Protein AF-A0ABD0RUU6-F1 (afdb_monomer_lite)

Secondary structure (DSSP, 8-state):
-PPPEEEE-TT------TTS-----EEEE---SSEEEEEEE--TTSPPEEEEEEEEE---SS--------

Radius of gyration: 15.08 Å; chains: 1; bounding box: 42×23×35 Å

Foldseek 3Di:
DDDKDKAWDPPADPDDDPPDDGDTDMDIDDPDQWDKDWDWDDDVPDDTHTDDMDTPHHPDPDDDPDPPPD

pLDDT: mean 80.49, std 15.05, range [43.34, 96.62]

Structure (mmCIF, N/CA/C/O backbone):
data_AF-A0ABD0RUU6-F1
#
_entry.id   AF-A0ABD0RUU6-F1
#
loop_
_atom_site.group_PDB
_atom_site.id
_atom_site.type_symbol
_atom_site.label_atom_id
_atom_site.label_alt_id
_atom_site.label_comp_id
_atom_site.label_asym_id
_atom_site.label_entity_id
_atom_site.label_seq_id
_atom_site.pdbx_PDB_ins_code
_atom_site.Cartn_x
_atom_site.Cartn_y
_atom_site.Cartn_z
_atom_site.occupancy
_atom_site.B_iso_or_equiv
_atom_site.auth_seq_id
_atom_site.auth_comp_id
_atom_site.auth_asym_id
_atom_site.auth_atom_id
_atom_site.pdbx_PDB_model_num
ATOM 1 N N . MET A 1 1 ? 9.517 -15.535 -17.525 1.00 53.59 1 MET A N 1
ATOM 2 C CA . MET A 1 1 ? 9.050 -14.246 -16.972 1.00 53.59 1 MET A CA 1
ATOM 3 C C . MET A 1 1 ? 8.450 -14.541 -15.613 1.00 53.59 1 MET A C 1
ATOM 5 O O . MET A 1 1 ? 7.519 -15.335 -15.563 1.00 53.59 1 MET A O 1
ATOM 9 N N . ALA A 1 2 ? 9.040 -14.031 -14.532 1.00 70.12 2 ALA A N 1
ATOM 10 C CA . ALA A 1 2 ? 8.432 -14.147 -13.208 1.00 70.12 2 ALA A CA 1
ATOM 11 C C . ALA A 1 2 ? 7.180 -13.259 -13.162 1.00 70.12 2 ALA A C 1
ATOM 13 O O . ALA A 1 2 ? 7.174 -12.191 -13.772 1.00 70.12 2 ALA A O 1
ATOM 14 N N . ALA A 1 3 ? 6.118 -13.728 -12.511 1.00 81.81 3 ALA A N 1
ATOM 15 C CA . ALA A 1 3 ? 4.931 -12.918 -12.275 1.00 81.81 3 ALA A CA 1
ATOM 16 C C . ALA A 1 3 ? 5.208 -11.925 -11.142 1.00 81.81 3 ALA A C 1
ATOM 18 O O . ALA A 1 3 ? 5.884 -12.279 -10.175 1.00 81.81 3 ALA A O 1
ATOM 19 N N . ASP A 1 4 ? 4.656 -10.719 -11.249 1.00 87.94 4 ASP A N 1
ATOM 20 C CA . ASP A 1 4 ? 4.721 -9.743 -10.167 1.00 87.94 4 ASP A CA 1
ATOM 21 C C . ASP A 1 4 ? 3.943 -10.258 -8.951 1.00 87.94 4 ASP A C 1
ATOM 23 O O . ASP A 1 4 ? 2.847 -10.813 -9.075 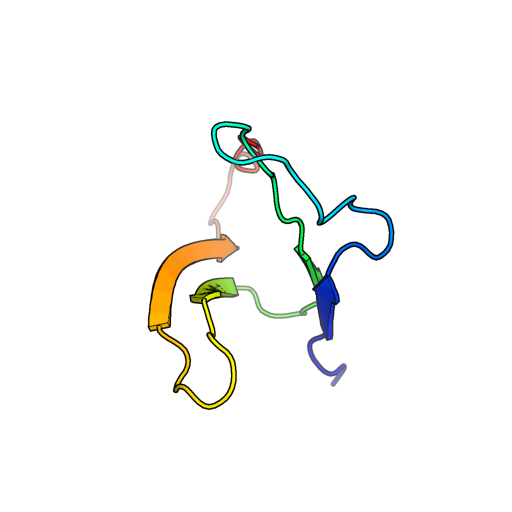1.00 87.94 4 ASP A O 1
ATOM 27 N N . GLN A 1 5 ? 4.507 -10.071 -7.763 1.00 90.81 5 GLN A N 1
ATOM 28 C CA . GLN A 1 5 ? 3.879 -10.453 -6.504 1.00 90.81 5 GLN A CA 1
ATOM 29 C C . GLN A 1 5 ? 3.629 -9.206 -5.668 1.00 90.81 5 GLN A C 1
ATOM 31 O O . GLN A 1 5 ? 4.496 -8.349 -5.550 1.00 90.81 5 GLN A O 1
ATOM 36 N N . ILE A 1 6 ? 2.449 -9.102 -5.062 1.00 89.56 6 ILE A N 1
ATOM 37 C CA . ILE A 1 6 ? 2.133 -8.059 -4.086 1.00 89.56 6 ILE A CA 1
ATOM 38 C C . ILE A 1 6 ? 1.340 -8.678 -2.942 1.00 89.56 6 ILE A C 1
ATOM 40 O O . ILE A 1 6 ? 0.417 -9.461 -3.168 1.00 89.56 6 ILE A O 1
ATOM 44 N N . GLY A 1 7 ? 1.720 -8.368 -1.707 1.00 88.50 7 GLY A N 1
ATOM 45 C CA . GLY A 1 7 ? 1.098 -8.973 -0.541 1.00 88.50 7 GLY A CA 1
ATOM 46 C C . GLY A 1 7 ? 1.257 -8.146 0.732 1.00 88.50 7 GLY A C 1
ATOM 47 O O . GLY A 1 7 ? 2.279 -7.482 0.922 1.00 88.50 7 GLY A O 1
ATOM 48 N N . PRO A 1 8 ? 0.258 -8.192 1.628 1.00 87.00 8 PRO A N 1
ATOM 49 C CA . PRO A 1 8 ? 0.339 -7.515 2.910 1.00 87.00 8 PRO A CA 1
ATOM 50 C C . PRO A 1 8 ? 1.401 -8.164 3.799 1.00 87.00 8 PRO A C 1
ATOM 52 O O . PRO A 1 8 ? 1.652 -9.373 3.726 1.00 87.00 8 PRO A O 1
ATOM 55 N N . ASN A 1 9 ? 1.975 -7.374 4.701 1.00 82.19 9 ASN A N 1
ATOM 56 C CA . ASN A 1 9 ? 2.771 -7.928 5.783 1.00 82.19 9 ASN A CA 1
ATOM 57 C C . ASN A 1 9 ? 1.850 -8.694 6.744 1.00 82.19 9 ASN A C 1
AT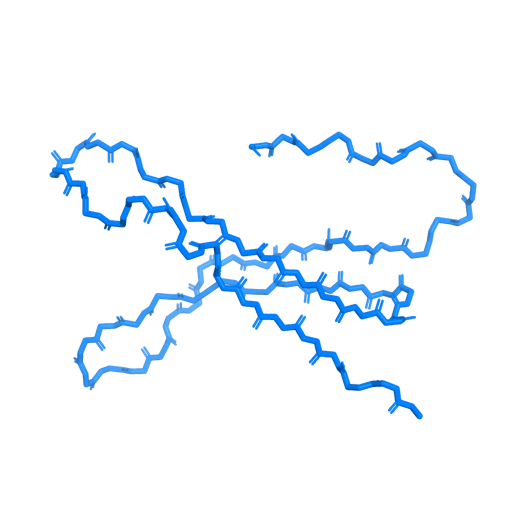OM 59 O O . ASN A 1 9 ? 1.013 -8.107 7.429 1.00 82.19 9 ASN A O 1
ATOM 63 N N . LYS A 1 10 ? 2.017 -10.017 6.793 1.00 68.88 10 LYS A N 1
ATOM 64 C CA . LYS A 1 10 ? 1.141 -10.938 7.534 1.00 68.88 10 LYS A CA 1
ATOM 65 C C . LYS A 1 10 ? 1.218 -10.781 9.058 1.00 68.88 10 LYS A C 1
ATOM 67 O O . LYS A 1 10 ? 0.399 -11.365 9.757 1.00 68.88 10 LYS A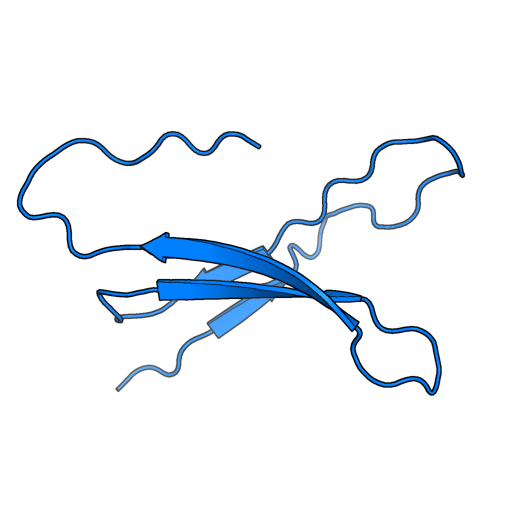 O 1
ATOM 72 N N . TYR A 1 11 ? 2.185 -10.012 9.557 1.00 66.19 11 TYR A N 1
ATOM 73 C CA . TYR A 1 11 ? 2.415 -9.790 10.986 1.00 66.19 11 TYR A CA 1
ATOM 74 C C . TYR A 1 11 ? 1.955 -8.411 11.473 1.00 66.19 11 TYR A C 1
ATOM 76 O O . TYR A 1 11 ? 2.113 -8.100 12.652 1.00 66.19 11 TYR A O 1
ATOM 84 N N . ALA A 1 12 ? 1.401 -7.570 10.596 1.00 67.44 12 ALA A N 1
ATOM 85 C CA . ALA A 1 12 ? 0.865 -6.281 11.012 1.00 67.44 12 ALA A CA 1
ATOM 86 C C . ALA A 1 12 ? -0.415 -6.487 11.839 1.00 67.44 12 ALA A C 1
ATOM 88 O O . ALA A 1 12 ? -1.351 -7.150 11.390 1.00 67.44 12 ALA A O 1
ATOM 89 N N . ASN A 1 13 ? -0.470 -5.904 13.041 1.00 73.94 13 ASN A N 1
ATOM 90 C CA . ASN A 1 13 ? -1.727 -5.793 13.771 1.00 73.94 13 ASN A CA 1
ATOM 91 C C . ASN A 1 13 ? -2.621 -4.806 13.012 1.00 73.94 13 ASN A C 1
ATOM 93 O O . ASN A 1 13 ? -2.281 -3.633 12.897 1.00 73.94 13 ASN A O 1
ATOM 97 N N . ILE A 1 14 ? -3.719 -5.304 12.446 1.00 79.81 14 ILE A N 1
ATOM 98 C CA . ILE A 1 14 ? -4.663 -4.522 11.633 1.00 79.81 14 ILE A CA 1
ATOM 99 C C . ILE A 1 14 ? -5.901 -4.078 12.420 1.00 79.81 14 ILE A C 1
ATOM 101 O O . ILE A 1 14 ? -6.804 -3.469 11.850 1.00 79.81 14 ILE A O 1
ATOM 105 N N . ILE A 1 15 ? -5.957 -4.393 13.716 1.00 85.06 15 ILE A N 1
ATOM 106 C CA . ILE A 1 15 ? -7.035 -3.982 14.611 1.00 85.06 15 ILE A CA 1
ATOM 107 C C . ILE A 1 15 ? -6.494 -2.848 15.480 1.00 85.06 15 ILE A C 1
ATOM 109 O O . ILE A 1 15 ? -5.585 -3.059 16.280 1.00 85.06 15 ILE A O 1
ATOM 113 N N . SER A 1 16 ? -7.062 -1.656 15.321 1.00 85.25 16 SER A N 1
ATOM 114 C CA . SER A 1 16 ? -6.757 -0.484 16.149 1.00 85.25 16 SER A CA 1
ATOM 115 C C . SER A 1 16 ? -8.040 0.081 16.741 1.00 85.25 16 SER A C 1
ATOM 117 O O . SER A 1 16 ? -9.133 -0.182 16.229 1.00 85.25 16 SER A O 1
ATOM 119 N N . THR A 1 1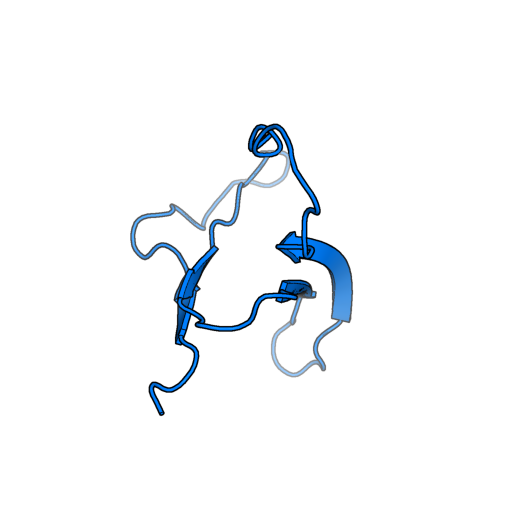7 ? -7.911 0.862 17.807 1.00 91.31 17 THR A N 1
ATOM 120 C CA . THR A 1 17 ? -9.041 1.608 18.362 1.00 91.31 17 THR A CA 1
ATOM 121 C C . THR A 1 17 ? -9.287 2.901 17.583 1.00 91.31 17 THR A C 1
ATOM 123 O O . THR A 1 17 ? -8.409 3.425 16.895 1.00 91.31 17 THR A O 1
ATOM 126 N N . GLU A 1 18 ? -10.521 3.403 17.633 1.00 88.44 18 GLU A N 1
ATOM 127 C CA . GLU A 1 18 ? -10.871 4.661 16.976 1.00 88.44 18 GLU A CA 1
ATOM 128 C C . GLU A 1 18 ? -10.040 5.816 17.558 1.00 88.44 18 GLU 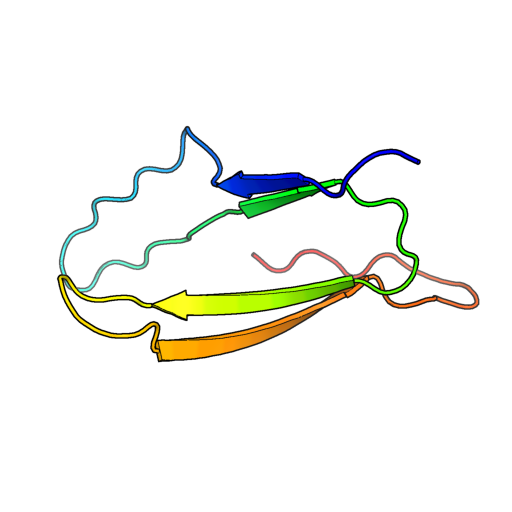A C 1
ATOM 130 O O . GLU A 1 18 ? -9.986 6.004 18.771 1.00 88.44 18 GLU A O 1
ATOM 135 N N . GLY A 1 19 ? -9.385 6.585 16.686 1.00 88.62 19 GLY A N 1
ATOM 136 C CA . GLY A 1 19 ? -8.487 7.677 17.077 1.00 88.62 19 GLY A CA 1
ATOM 137 C C . GLY A 1 19 ? -7.004 7.300 17.123 1.00 88.62 19 GLY A C 1
ATOM 138 O O . GLY A 1 19 ? -6.162 8.196 17.134 1.00 88.62 19 GLY A O 1
ATOM 139 N N . GLU A 1 20 ? -6.661 6.011 17.072 1.00 89.25 20 GLU A N 1
ATOM 140 C CA . GLU A 1 20 ? -5.275 5.565 16.908 1.00 89.25 20 GLU A CA 1
ATOM 141 C C . GLU A 1 20 ? -4.835 5.576 15.439 1.00 89.25 20 GLU A C 1
ATOM 143 O O . GLU A 1 20 ? -5.622 5.366 14.511 1.00 89.25 20 GLU A O 1
ATOM 148 N N . SER A 1 21 ? -3.540 5.808 15.219 1.00 85.25 21 SER A N 1
ATOM 149 C CA . SER A 1 21 ? -2.928 5.682 13.901 1.00 85.25 21 SER A CA 1
ATOM 150 C C . SER A 1 21 ? -2.528 4.231 13.629 1.00 85.25 21 SER A C 1
ATOM 152 O O . SER A 1 21 ? -1.776 3.618 14.383 1.00 85.25 21 SER A O 1
ATOM 154 N N . LEU A 1 22 ? -2.991 3.699 12.497 1.00 86.81 22 LEU A N 1
ATOM 155 C CA . LEU A 1 22 ? -2.644 2.363 12.021 1.00 86.81 22 LEU A CA 1
ATOM 156 C C . LEU A 1 22 ? -1.817 2.458 10.737 1.00 86.81 22 LEU A C 1
ATOM 158 O O . LEU A 1 22 ? -2.231 3.097 9.767 1.00 86.81 22 LEU A O 1
ATOM 162 N N . THR A 1 23 ? -0.683 1.762 10.704 1.00 85.62 23 THR A N 1
ATOM 163 C CA . THR A 1 23 ? 0.165 1.675 9.510 1.00 85.62 23 THR A CA 1
ATOM 164 C C . THR A 1 23 ? -0.043 0.338 8.808 1.00 85.62 23 THR A C 1
ATOM 166 O O . THR A 1 23 ? 0.355 -0.714 9.306 1.00 85.62 23 THR A O 1
ATOM 169 N N . LEU A 1 24 ? -0.631 0.378 7.610 1.00 85.69 24 LEU A N 1
ATOM 170 C CA . LEU A 1 24 ? -0.727 -0.785 6.729 1.00 85.69 24 LEU A CA 1
ATOM 171 C C . LEU A 1 24 ? 0.558 -0.915 5.908 1.00 85.69 24 LEU A C 1
ATOM 173 O O . LEU A 1 24 ? 0.973 0.032 5.241 1.00 85.69 24 LEU A O 1
ATOM 177 N N . SER A 1 25 ? 1.169 -2.098 5.926 1.00 85.56 25 SER A N 1
ATOM 178 C CA . SER A 1 25 ? 2.379 -2.391 5.153 1.00 85.56 25 SER A CA 1
ATOM 179 C C . SER A 1 25 ? 2.125 -3.484 4.118 1.00 85.56 25 SER A C 1
ATOM 181 O O . SER A 1 25 ? 1.458 -4.487 4.377 1.00 85.56 25 SER A O 1
ATOM 183 N N . CYS A 1 26 ? 2.651 -3.260 2.916 1.00 85.88 26 CYS A N 1
ATOM 184 C CA . CYS A 1 26 ? 2.536 -4.154 1.774 1.00 85.88 26 CYS A CA 1
ATOM 185 C C . CYS A 1 26 ? 3.895 -4.236 1.079 1.00 85.88 26 CYS A C 1
ATOM 187 O O . CYS A 1 26 ? 4.551 -3.211 0.877 1.00 85.88 26 CYS A O 1
ATOM 189 N N . SER A 1 27 ? 4.312 -5.447 0.729 1.00 88.50 27 SER A N 1
ATOM 190 C CA . SER A 1 27 ? 5.547 -5.715 -0.001 1.00 88.50 27 SER A CA 1
ATOM 191 C C . SER A 1 27 ? 5.209 -6.182 -1.406 1.00 88.50 27 SER A C 1
ATOM 193 O O . SER A 1 27 ? 4.201 -6.856 -1.622 1.00 88.50 27 SER A O 1
ATOM 195 N N . TYR A 1 28 ? 6.058 -5.823 -2.362 1.00 88.81 28 TYR A N 1
ATOM 196 C CA . TYR A 1 28 ? 5.908 -6.230 -3.748 1.00 88.81 28 TYR A CA 1
ATOM 197 C C . TYR A 1 28 ? 7.249 -6.713 -4.306 1.00 88.81 28 TYR A C 1
ATOM 199 O O . TYR A 1 28 ? 8.303 -6.197 -3.931 1.00 88.81 28 TYR A O 1
ATOM 207 N N . ASP A 1 29 ? 7.191 -7.683 -5.209 1.00 90.12 29 ASP A N 1
ATOM 208 C CA . ASP A 1 29 ? 8.315 -8.187 -5.989 1.00 90.12 29 ASP A CA 1
ATOM 209 C C . ASP A 1 29 ? 7.965 -8.047 -7.473 1.00 90.12 29 ASP A C 1
ATOM 211 O O . ASP A 1 29 ? 6.908 -8.491 -7.921 1.00 90.12 29 ASP A O 1
ATOM 215 N N . THR A 1 30 ? 8.815 -7.341 -8.214 1.00 87.75 30 THR A N 1
ATOM 216 C CA . THR A 1 30 ? 8.631 -7.093 -9.644 1.00 87.75 30 THR A CA 1
ATOM 217 C C . THR A 1 30 ? 9.962 -6.784 -10.310 1.00 87.75 30 THR A C 1
ATOM 219 O O . THR A 1 30 ? 10.821 -6.067 -9.768 1.00 87.75 30 THR A O 1
ATOM 222 N N . THR A 1 31 ? 10.099 -7.258 -11.546 1.00 87.00 31 THR A N 1
ATOM 223 C CA . THR A 1 31 ? 11.218 -6.923 -12.430 1.00 87.00 31 THR A CA 1
ATOM 224 C C . THR A 1 31 ? 11.031 -5.583 -13.145 1.00 87.00 31 THR A C 1
ATOM 226 O O . THR A 1 31 ? 11.931 -5.157 -13.864 1.00 87.00 31 THR A O 1
ATOM 229 N N . SER A 1 32 ? 9.884 -4.907 -12.985 1.00 85.25 32 SER A N 1
ATOM 230 C CA . SER A 1 32 ? 9.621 -3.633 -13.659 1.00 85.25 32 SER A CA 1
ATOM 231 C C . SER A 1 32 ? 10.528 -2.513 -13.143 1.00 85.25 32 SER A C 1
ATOM 233 O O . SER A 1 32 ? 10.724 -2.336 -11.937 1.00 85.25 32 SER A O 1
ATOM 235 N N . SER A 1 33 ? 11.053 -1.708 -14.067 1.00 84.31 33 SER A N 1
ATOM 236 C CA . SER A 1 33 ? 11.821 -0.491 -13.763 1.00 84.31 33 SER A CA 1
ATOM 237 C C . SER A 1 33 ? 10.934 0.671 -13.312 1.00 84.31 33 SER A C 1
ATOM 239 O O . SER A 1 33 ? 11.412 1.587 -12.644 1.00 84.31 33 SER A O 1
ATOM 241 N N . TYR A 1 34 ? 9.649 0.630 -13.667 1.00 85.88 34 TYR A N 1
ATOM 242 C CA . TYR A 1 34 ? 8.657 1.633 -13.303 1.00 85.88 34 TYR A CA 1
ATOM 243 C C . TYR A 1 34 ? 7.553 0.949 -12.515 1.00 85.88 34 TYR A C 1
ATOM 245 O O . TYR A 1 34 ? 6.796 0.142 -13.054 1.00 85.88 34 TYR A O 1
ATOM 253 N N . VAL A 1 35 ? 7.496 1.248 -11.223 1.00 89.00 35 VAL A N 1
ATOM 254 C CA . VAL A 1 35 ? 6.527 0.662 -10.308 1.00 89.00 35 VAL A CA 1
ATOM 255 C C . VAL A 1 35 ? 5.708 1.766 -9.696 1.00 89.00 35 VAL A C 1
ATOM 257 O O . VAL A 1 35 ? 6.228 2.712 -9.099 1.00 89.00 35 VAL A O 1
ATOM 260 N N . GLU A 1 36 ? 4.408 1.586 -9.801 1.00 89.19 36 GLU A N 1
ATOM 261 C CA . GLU A 1 36 ? 3.430 2.445 -9.192 1.00 89.19 36 GLU A CA 1
ATOM 262 C C . GLU A 1 36 ? 2.427 1.611 -8.413 1.00 89.19 36 GLU A C 1
ATOM 264 O O . GLU A 1 36 ? 1.947 0.583 -8.882 1.00 89.19 36 GLU A O 1
ATOM 269 N N . LEU A 1 37 ? 2.124 2.072 -7.207 1.00 90.62 37 LEU A N 1
ATOM 270 C CA . LEU A 1 37 ? 1.240 1.397 -6.278 1.00 90.62 37 LEU A CA 1
ATOM 271 C C . LEU A 1 37 ? 0.074 2.313 -5.945 1.00 90.62 37 LEU A C 1
ATOM 273 O O . LEU A 1 37 ? 0.269 3.486 -5.626 1.00 90.62 37 LEU A O 1
ATOM 277 N N . SER A 1 38 ? -1.133 1.759 -5.977 1.00 91.75 38 SER A N 1
ATOM 278 C CA . SER A 1 38 ? -2.353 2.460 -5.586 1.00 91.75 38 SER A CA 1
ATOM 279 C C . SER A 1 38 ? -3.008 1.745 -4.411 1.00 91.75 38 SER A C 1
ATOM 281 O O . SER A 1 38 ? -3.124 0.522 -4.401 1.00 91.75 38 SER A O 1
ATOM 283 N N . TRP A 1 39 ? -3.425 2.518 -3.417 1.00 91.19 39 TRP A N 1
ATOM 284 C CA . TRP A 1 39 ? -4.141 2.053 -2.240 1.00 91.19 39 TRP A CA 1
ATOM 285 C C . TRP A 1 39 ? -5.627 2.331 -2.391 1.00 91.19 39 TRP A C 1
ATOM 287 O O . TRP A 1 39 ? -6.033 3.422 -2.804 1.00 91.19 39 TRP A O 1
ATOM 297 N N . TYR A 1 40 ? -6.425 1.350 -1.989 1.00 92.81 40 TYR A N 1
ATOM 298 C CA . TYR A 1 40 ? -7.877 1.411 -2.009 1.00 92.81 40 TYR A CA 1
ATOM 299 C C . TYR A 1 40 ? -8.426 0.983 -0.649 1.00 92.81 40 TYR A C 1
ATOM 301 O O . TYR A 1 40 ? -7.844 0.136 0.028 1.00 92.81 40 TYR A O 1
ATOM 309 N N . ARG A 1 41 ? -9.570 1.547 -0.263 1.00 91.62 41 ARG A N 1
ATOM 310 C CA . ARG A 1 41 ? -10.371 1.098 0.878 1.00 91.62 41 ARG A CA 1
ATOM 311 C C . ARG A 1 41 ? -11.657 0.481 0.366 1.00 91.62 41 ARG A C 1
ATOM 313 O O . ARG A 1 41 ? -12.364 1.111 -0.412 1.00 91.62 41 ARG A O 1
ATOM 320 N N . GLN A 1 42 ? -12.008 -0.698 0.860 1.00 91.69 42 GLN A N 1
ATOM 321 C CA . GLN A 1 42 ? -13.259 -1.357 0.507 1.00 91.69 42 GLN A CA 1
ATOM 322 C C . GLN A 1 42 ? -14.083 -1.638 1.762 1.00 91.69 42 GLN A C 1
ATOM 324 O O . GLN A 1 42 ? -13.593 -2.235 2.716 1.00 91.69 42 GLN A O 1
ATOM 329 N N . TYR A 1 43 ? -15.340 -1.200 1.751 1.00 92.12 43 TYR A N 1
ATOM 330 C CA . TYR A 1 43 ? -16.327 -1.608 2.749 1.00 92.12 43 TYR A CA 1
ATOM 331 C C . TYR A 1 43 ? -17.026 -2.887 2.291 1.00 92.12 43 TYR A C 1
ATOM 333 O O . TYR A 1 43 ? -17.106 -3.151 1.090 1.00 92.12 43 TYR A O 1
ATOM 341 N N . LEU A 1 44 ? -17.569 -3.657 3.237 1.00 94.31 44 LEU A N 1
ATOM 342 C CA . LEU A 1 44 ? -18.325 -4.868 2.921 1.00 94.31 44 LEU A CA 1
ATOM 343 C C . LEU A 1 44 ? -19.415 -4.559 1.878 1.00 94.31 44 LEU A C 1
ATOM 345 O O . LEU A 1 44 ? -20.191 -3.619 2.048 1.00 94.31 44 LEU A O 1
ATOM 349 N N . ASN A 1 45 ? -19.445 -5.343 0.797 1.00 93.75 45 ASN A N 1
ATOM 350 C CA . ASN A 1 45 ? -20.381 -5.209 -0.328 1.00 93.75 45 ASN A CA 1
ATOM 351 C C . ASN A 1 45 ? -20.336 -3.866 -1.080 1.00 93.75 45 ASN A C 1
ATOM 353 O O . ASN A 1 45 ? -21.284 -3.531 -1.788 1.00 93.75 45 ASN A O 1
ATOM 357 N N . LYS A 1 46 ? -19.259 -3.086 -0.946 1.00 95.44 46 LYS A N 1
ATOM 358 C CA . LYS A 1 46 ? -19.045 -1.870 -1.739 1.00 95.44 46 LYS A CA 1
ATOM 359 C C . LYS A 1 46 ? -17.883 -2.042 -2.702 1.00 95.44 46 LYS A C 1
ATOM 361 O O . LYS A 1 46 ? -17.024 -2.905 -2.524 1.00 95.44 46 LYS A O 1
ATOM 366 N N . GLU A 1 47 ? -17.858 -1.196 -3.720 1.00 94.44 47 GLU A N 1
ATOM 367 C CA . GLU A 1 47 ? -16.718 -1.087 -4.621 1.00 94.44 47 GLU A CA 1
ATOM 368 C C . GLU A 1 47 ? -15.481 -0.504 -3.906 1.00 94.44 47 GLU A C 1
ATOM 370 O O . GLU A 1 47 ? -15.620 0.232 -2.917 1.00 94.44 47 GLU A O 1
ATOM 375 N N . PRO A 1 48 ? -14.264 -0.828 -4.375 1.00 95.38 48 PRO A N 1
ATOM 376 C CA . PRO A 1 48 ? -13.041 -0.215 -3.875 1.00 95.38 48 PRO A CA 1
ATOM 377 C C . PRO A 1 48 ? -13.045 1.304 -4.079 1.00 95.38 48 PRO A C 1
ATOM 379 O O . PRO A 1 48 ? -13.206 1.805 -5.187 1.00 95.38 48 PRO A O 1
ATOM 382 N N . GLN A 1 49 ? -12.802 2.045 -3.004 1.00 96.62 49 GLN A N 1
ATOM 383 C CA . GLN A 1 49 ? -12.641 3.495 -3.026 1.00 96.62 49 GLN A CA 1
ATOM 384 C C . GLN A 1 49 ? -11.157 3.827 -3.103 1.00 96.62 49 GLN A C 1
ATOM 386 O O . GLN A 1 49 ? -10.376 3.392 -2.255 1.00 96.62 49 GLN A O 1
ATOM 391 N N . TYR A 1 50 ? -10.763 4.601 -4.109 1.00 94.38 50 TYR A N 1
ATOM 392 C CA . TYR A 1 50 ? -9.389 5.068 -4.251 1.00 94.38 50 TYR A CA 1
ATOM 393 C C . TYR A 1 50 ? -8.977 5.949 -3.064 1.00 94.38 50 TYR A C 1
ATOM 395 O O . TYR A 1 50 ? -9.724 6.837 -2.656 1.00 94.38 50 TYR A O 1
ATOM 403 N N . LEU A 1 51 ? -7.779 5.705 -2.528 1.00 92.62 51 LEU A N 1
ATOM 404 C CA . LEU A 1 51 ? -7.185 6.518 -1.467 1.00 92.62 51 LEU A CA 1
ATOM 405 C C . LEU A 1 51 ? -6.006 7.336 -1.991 1.00 92.62 51 LEU A C 1
ATOM 407 O O . LEU A 1 51 ? -6.001 8.560 -1.891 1.00 92.62 51 LEU A O 1
ATOM 411 N N . ILE A 1 52 ? -4.977 6.655 -2.503 1.00 93.12 52 ILE A N 1
ATOM 412 C CA . ILE A 1 52 ? -3.700 7.283 -2.856 1.00 93.12 52 ILE A CA 1
ATOM 413 C C . ILE A 1 52 ? -2.910 6.438 -3.858 1.00 93.12 52 ILE A C 1
ATOM 415 O O . ILE A 1 52 ? -2.936 5.214 -3.803 1.00 93.12 52 ILE A O 1
ATOM 419 N N . ARG A 1 53 ? -2.147 7.104 -4.727 1.00 90.50 53 ARG A N 1
ATOM 420 C CA . ARG A 1 53 ? -1.207 6.534 -5.702 1.00 90.50 53 ARG A CA 1
ATOM 421 C C . ARG A 1 53 ? 0.203 7.003 -5.363 1.00 90.50 53 ARG A C 1
ATOM 423 O O . ARG A 1 53 ? 0.398 8.164 -5.004 1.00 90.50 53 ARG A O 1
ATOM 430 N N . LYS A 1 54 ? 1.181 6.104 -5.442 1.00 88.69 54 LYS A N 1
ATOM 431 C CA . LYS A 1 54 ? 2.591 6.371 -5.140 1.00 88.69 54 LYS A CA 1
ATOM 432 C C . LYS A 1 54 ? 3.497 5.716 -6.175 1.00 88.69 54 LYS A C 1
ATOM 434 O O . LYS A 1 54 ? 3.362 4.529 -6.461 1.00 88.69 54 LYS A O 1
ATOM 439 N N . TYR A 1 55 ? 4.480 6.469 -6.656 1.00 88.56 55 TYR A N 1
ATOM 440 C CA . TYR A 1 55 ? 5.579 5.924 -7.447 1.00 88.56 55 TYR A CA 1
ATOM 441 C C . TYR A 1 55 ? 6.571 5.237 -6.507 1.00 88.56 55 TYR A C 1
ATOM 443 O O . TYR A 1 55 ? 7.226 5.893 -5.701 1.00 88.56 55 TYR A O 1
ATOM 451 N N . ALA A 1 56 ? 6.643 3.911 -6.585 1.00 86.19 56 ALA A N 1
ATOM 452 C CA . ALA A 1 56 ? 7.491 3.091 -5.724 1.00 86.19 56 ALA A CA 1
ATOM 453 C C . ALA A 1 56 ? 8.874 2.843 -6.343 1.00 86.19 56 ALA A C 1
ATOM 455 O O . ALA A 1 56 ? 9.862 2.687 -5.628 1.00 86.19 56 ALA A O 1
ATOM 456 N N . ARG A 1 57 ? 8.955 2.848 -7.676 1.00 86.00 57 ARG A N 1
ATOM 457 C CA . ARG A 1 57 ? 10.208 2.790 -8.427 1.00 86.00 57 ARG A CA 1
ATOM 458 C C . ARG A 1 57 ? 10.054 3.628 -9.688 1.00 86.00 57 ARG A C 1
ATOM 460 O O . ARG A 1 57 ? 9.131 3.410 -10.465 1.00 86.00 57 ARG A O 1
ATOM 467 N N . SER A 1 58 ? 10.947 4.581 -9.896 1.00 73.88 58 SER A N 1
ATOM 468 C CA . SER A 1 58 ? 11.125 5.243 -11.186 1.00 73.88 58 SER A CA 1
ATOM 469 C C . SER A 1 58 ? 12.499 4.874 -11.727 1.00 73.88 58 SER A C 1
ATOM 471 O O . SER A 1 58 ? 13.430 4.626 -10.954 1.00 73.88 58 SER A O 1
ATOM 473 N N . TYR A 1 59 ? 12.643 4.831 -13.052 1.00 58.94 59 TYR A N 1
ATOM 474 C CA . TYR A 1 59 ? 13.961 4.715 -13.661 1.00 58.94 59 TYR A CA 1
ATOM 475 C C . TYR A 1 59 ? 14.789 5.941 -13.279 1.00 58.94 59 TYR A C 1
ATOM 477 O O . TYR A 1 59 ? 14.624 7.032 -13.826 1.00 58.94 59 TYR A O 1
ATOM 485 N N . ARG A 1 60 ? 15.673 5.767 -12.300 1.00 57.22 60 ARG A N 1
ATOM 486 C CA . ARG A 1 60 ? 16.723 6.727 -12.012 1.00 57.22 60 ARG A CA 1
ATOM 487 C C . ARG A 1 60 ? 17.854 6.492 -12.992 1.00 57.22 60 ARG A C 1
ATOM 489 O O . ARG A 1 60 ? 18.660 5.584 -12.804 1.00 57.22 60 ARG A O 1
ATOM 496 N N . GLY A 1 61 ? 17.973 7.374 -13.978 1.00 53.91 61 GLY A N 1
ATOM 497 C CA . GLY A 1 61 ? 19.308 7.787 -14.383 1.00 53.91 61 GLY A CA 1
ATOM 498 C C . GLY A 1 61 ? 19.992 8.354 -13.137 1.00 53.91 61 GLY A C 1
ATOM 499 O O . GLY A 1 61 ? 19.656 9.448 -12.710 1.00 53.91 61 GLY A O 1
ATOM 500 N N . THR A 1 62 ? 20.848 7.546 -12.506 1.00 55.06 62 THR A N 1
ATOM 501 C CA . THR A 1 62 ? 21.801 7.896 -11.434 1.00 55.06 62 THR A CA 1
ATOM 502 C C . THR A 1 62 ? 21.269 8.667 -10.205 1.00 55.06 62 THR A C 1
ATOM 504 O O . THR A 1 62 ? 21.008 9.862 -10.265 1.00 55.06 62 THR A O 1
ATOM 507 N N . GLY A 1 63 ? 21.271 8.010 -9.034 1.00 47.53 63 GLY A N 1
ATOM 508 C CA . GLY A 1 63 ? 21.554 8.677 -7.748 1.00 47.53 63 GLY A CA 1
ATOM 509 C C . GLY A 1 63 ? 20.444 8.689 -6.688 1.00 47.53 63 GLY A C 1
ATOM 510 O O . GLY A 1 63 ? 19.462 9.395 -6.861 1.00 47.53 63 GLY A O 1
ATOM 511 N N . THR A 1 64 ? 20.712 7.967 -5.581 1.00 51.94 64 THR A N 1
ATOM 512 C CA . THR A 1 64 ? 20.213 8.038 -4.171 1.00 51.94 64 THR A CA 1
ATOM 513 C C . THR A 1 64 ? 18.839 7.466 -3.773 1.00 51.94 64 THR A C 1
ATOM 515 O O . THR A 1 64 ? 17.907 8.249 -3.661 1.00 51.94 64 THR A O 1
ATOM 518 N N . PRO A 1 65 ? 18.676 6.160 -3.447 1.00 53.31 65 PRO A N 1
ATOM 519 C CA . PRO A 1 65 ? 17.384 5.564 -3.058 1.00 53.31 65 PRO A CA 1
ATOM 520 C C . PRO A 1 65 ? 16.568 6.484 -2.142 1.00 53.31 65 PRO A C 1
ATOM 522 O O . PRO A 1 65 ? 17.084 6.975 -1.143 1.00 53.31 65 PRO A O 1
ATOM 525 N N . ALA A 1 66 ? 15.334 6.795 -2.555 1.00 52.25 66 ALA A N 1
ATOM 526 C CA . ALA A 1 66 ? 14.465 7.649 -1.763 1.00 52.25 66 ALA A CA 1
ATOM 527 C C . ALA A 1 66 ? 14.237 6.956 -0.419 1.00 52.25 66 ALA A C 1
ATOM 529 O O . ALA A 1 66 ? 13.814 5.800 -0.380 1.00 52.25 66 ALA A O 1
ATOM 530 N N . GLU A 1 67 ? 14.586 7.657 0.651 1.00 47.81 67 GLU A N 1
ATOM 531 C CA . GLU A 1 67 ? 14.401 7.206 2.019 1.00 47.81 67 GLU A CA 1
ATOM 532 C C . GLU A 1 67 ? 12.931 6.808 2.226 1.00 47.81 67 GLU A C 1
ATOM 534 O O . GLU A 1 67 ? 12.037 7.611 1.923 1.00 47.81 67 GLU A O 1
ATOM 539 N N . PRO A 1 68 ? 12.645 5.579 2.693 1.00 51.84 68 PRO A N 1
ATOM 540 C CA . PRO A 1 68 ? 11.294 5.195 3.046 1.00 51.84 68 PRO A CA 1
ATOM 541 C C . PRO A 1 68 ? 10.902 5.984 4.293 1.00 51.84 68 PRO A C 1
ATOM 543 O O . PRO A 1 68 ? 11.155 5.586 5.424 1.00 51.84 68 PRO A O 1
ATOM 546 N 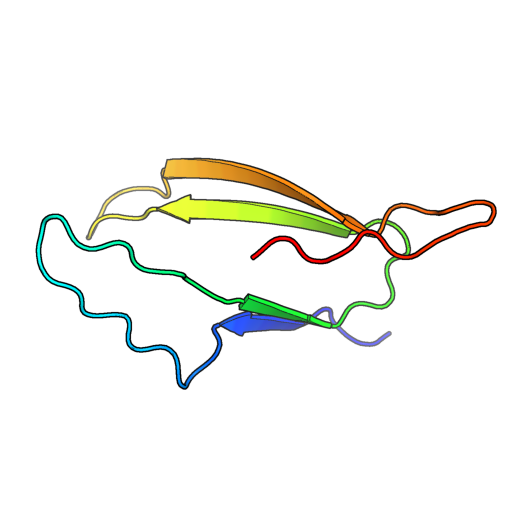N . ARG A 1 69 ? 10.277 7.143 4.091 1.00 48.91 69 ARG A N 1
ATOM 547 C CA . ARG A 1 69 ? 9.462 7.758 5.133 1.00 48.91 69 ARG A CA 1
ATOM 548 C C . ARG A 1 69 ? 8.190 6.933 5.201 1.00 48.91 69 ARG A C 1
ATOM 550 O O . ARG A 1 69 ? 7.320 7.179 4.374 1.00 48.91 69 ARG A O 1
ATOM 557 N N . PHE A 1 70 ? 8.192 5.912 6.056 1.00 43.34 70 PHE A N 1
ATOM 558 C CA . PHE A 1 70 ? 7.137 5.403 6.950 1.00 43.34 70 PHE A CA 1
ATOM 559 C C . PHE A 1 70 ? 7.581 4.046 7.500 1.00 43.34 70 PHE A C 1
ATOM 561 O O . PHE A 1 70 ? 7.929 3.170 6.676 1.00 43.34 70 PHE A O 1
#

Organism: Cirrhinus mrigala (NCBI:txid683832)

Sequence (70 aa):
MAADQIGPNKYANIISTEGESLTLSCSYDTTSSYVELSWYRQYLNKEPQYLIRKYARSYRGTGTPAEPRF

InterPro domains:
  IPR007110 Immunoglobulin-like domain [PS50835] (8-42)
  IPR013106 Immunoglobulin V-set domain [PF07686] (17-64)
  IPR013783 Immunoglobulin-like fold [G3DSA:2.60.40.10] (8-70)
  IPR036179 Immunoglobulin-like domain superfamily [SSF48726] (15-59)
  IPR051287 T cell receptor variable region [PTHR19367] (12-57)